Protein AF-A0A2J0M8I3-F1 (afdb_monomer_lite)

pLDDT: mean 88.32, std 8.93, range [49.03, 95.25]

Sequence (59 aa):
MKKLLRMEDIEEILGIPRRTYYRWEEAGKVPKAKRNPMSNQRYWTAEDIAKLKKLTGRG

Structure (mmCIF, N/CA/C/O backbone):
data_AF-A0A2J0M8I3-F1
#
_entry.id   AF-A0A2J0M8I3-F1
#
loop_
_atom_site.group_PDB
_atom_site.id
_atom_site.type_symbol
_atom_site.label_atom_id
_atom_site.label_alt_id
_atom_site.label_comp_id
_atom_site.label_asym_id
_atom_site.label_entity_id
_atom_site.label_seq_id
_atom_site.pdbx_PDB_ins_code
_atom_site.Cartn_x
_atom_site.Cartn_y
_atom_site.Cartn_z
_atom_site.occupancy
_atom_site.B_iso_or_equiv
_atom_site.auth_seq_id
_atom_site.auth_comp_id
_atom_site.auth_asym_id
_atom_site.auth_atom_id
_atom_site.pdbx_PDB_model_num
ATOM 1 N N . MET A 1 1 ? 5.874 10.247 -18.350 1.00 49.03 1 MET A N 1
ATOM 2 C CA . MET A 1 1 ? 6.654 9.262 -17.562 1.00 49.03 1 MET A CA 1
ATOM 3 C C . MET A 1 1 ? 5.757 8.678 -16.478 1.00 49.03 1 MET A C 1
ATOM 5 O O . MET A 1 1 ? 5.149 9.450 -15.749 1.00 49.03 1 MET A O 1
ATOM 9 N N . LYS A 1 2 ? 5.618 7.348 -16.375 1.00 62.28 2 LYS A N 1
ATOM 10 C CA . LYS A 1 2 ? 4.905 6.729 -15.243 1.00 62.28 2 LYS A CA 1
ATOM 11 C C . LYS A 1 2 ? 5.836 6.753 -14.030 1.00 62.28 2 LYS A C 1
ATOM 13 O O . LYS A 1 2 ? 6.834 6.040 -14.025 1.00 62.28 2 LYS A O 1
ATOM 18 N N . LYS A 1 3 ? 5.541 7.594 -13.033 1.00 80.38 3 LYS A N 1
ATOM 19 C CA . LYS A 1 3 ? 6.291 7.608 -11.771 1.00 80.38 3 LYS A CA 1
ATOM 20 C C . LYS A 1 3 ? 5.943 6.340 -10.993 1.00 80.38 3 LYS A C 1
ATOM 22 O O . LYS A 1 3 ? 4.778 6.123 -10.659 1.00 80.38 3 LYS A O 1
ATOM 27 N N . LEU A 1 4 ? 6.948 5.499 -10.768 1.00 88.62 4 LEU A N 1
ATOM 28 C CA . LEU A 1 4 ? 6.850 4.357 -9.871 1.00 88.62 4 LEU A CA 1
ATOM 29 C C . LEU A 1 4 ? 7.094 4.864 -8.455 1.00 88.62 4 LEU A C 1
ATOM 31 O O . LEU A 1 4 ? 8.132 5.460 -8.179 1.00 88.62 4 LEU A O 1
ATOM 35 N N . LEU A 1 5 ? 6.108 4.655 -7.599 1.00 90.81 5 LEU A N 1
ATOM 36 C CA . LEU A 1 5 ? 6.160 4.987 -6.187 1.00 90.81 5 LEU A CA 1
ATOM 37 C C . LEU A 1 5 ? 6.625 3.758 -5.412 1.00 90.81 5 LEU A C 1
ATOM 39 O O . LEU 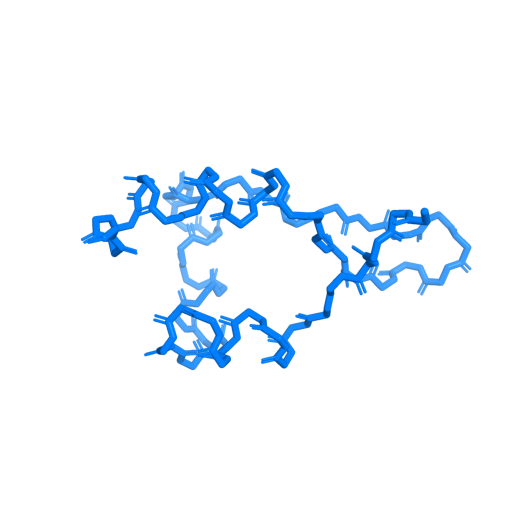A 1 5 ? 6.334 2.623 -5.807 1.00 90.81 5 LEU A O 1
ATOM 43 N N . ARG A 1 6 ? 7.347 3.992 -4.326 1.00 92.94 6 ARG A N 1
ATOM 44 C CA . ARG A 1 6 ? 7.869 2.982 -3.406 1.00 92.94 6 ARG A CA 1
ATOM 45 C C . ARG A 1 6 ? 7.112 3.040 -2.088 1.00 92.94 6 ARG A C 1
ATOM 47 O O . ARG A 1 6 ? 6.177 3.816 -1.922 1.00 92.94 6 ARG A O 1
ATOM 54 N N . MET A 1 7 ? 7.511 2.184 -1.153 1.00 92.50 7 MET A N 1
ATOM 55 C CA . MET A 1 7 ? 6.844 2.098 0.139 1.00 92.50 7 MET A CA 1
ATOM 56 C C . MET A 1 7 ? 6.941 3.418 0.908 1.00 92.50 7 MET A C 1
ATOM 58 O O . MET A 1 7 ? 5.956 3.804 1.526 1.00 92.50 7 MET A O 1
ATOM 62 N N . GLU A 1 8 ? 8.067 4.133 0.813 1.00 93.38 8 GLU A N 1
ATOM 63 C CA . GLU A 1 8 ? 8.221 5.425 1.490 1.00 93.38 8 GLU A CA 1
ATOM 64 C C . GLU A 1 8 ? 7.198 6.446 0.975 1.00 93.38 8 GLU A C 1
ATOM 66 O O . GLU A 1 8 ? 6.515 7.090 1.767 1.00 93.38 8 GLU A O 1
ATOM 71 N N . ASP A 1 9 ? 6.991 6.505 -0.347 1.00 93.12 9 ASP A N 1
ATOM 72 C CA . ASP A 1 9 ? 5.978 7.381 -0.942 1.00 93.12 9 ASP A CA 1
ATOM 73 C C . ASP A 1 9 ? 4.563 7.021 -0.445 1.00 93.12 9 ASP A C 1
ATOM 75 O O . ASP A 1 9 ? 3.723 7.896 -0.252 1.00 93.12 9 ASP A O 1
ATOM 79 N N . ILE A 1 10 ? 4.267 5.731 -0.234 1.00 92.31 10 ILE A N 1
ATOM 80 C CA . ILE A 1 10 ? 2.972 5.288 0.311 1.00 92.31 10 ILE A CA 1
ATOM 81 C C . ILE A 1 10 ? 2.785 5.794 1.738 1.00 92.31 10 ILE A C 1
ATOM 83 O O . ILE A 1 10 ? 1.687 6.239 2.083 1.00 92.31 10 ILE A O 1
ATOM 87 N N . GLU A 1 11 ? 3.833 5.710 2.557 1.00 93.56 11 GLU A N 1
ATOM 88 C CA . GLU A 1 11 ? 3.798 6.179 3.940 1.00 93.56 11 GLU A CA 1
ATOM 89 C C . GLU A 1 11 ? 3.530 7.685 3.998 1.00 93.56 11 GLU A C 1
ATOM 91 O O . GLU A 1 11 ? 2.637 8.114 4.733 1.00 93.56 11 GLU A O 1
ATOM 96 N N . GLU A 1 12 ? 4.219 8.465 3.162 1.00 93.44 12 GLU A N 1
ATOM 97 C CA . GLU A 1 12 ? 4.048 9.917 3.069 1.00 93.44 12 GLU A CA 1
ATOM 98 C C . GLU A 1 12 ? 2.671 10.310 2.514 1.00 93.44 12 GLU A C 1
ATOM 100 O O . GLU A 1 12 ? 1.982 11.152 3.087 1.00 93.44 12 GLU A O 1
ATOM 105 N N . ILE A 1 13 ? 2.225 9.682 1.421 1.00 91.62 13 ILE A N 1
ATOM 106 C CA . ILE A 1 13 ? 0.978 10.060 0.739 1.00 91.62 13 ILE A CA 1
ATOM 107 C C . ILE A 1 13 ? -0.264 9.671 1.546 1.00 91.62 13 ILE A C 1
ATOM 109 O O . ILE A 1 13 ? -1.268 10.387 1.515 1.00 91.62 13 ILE A O 1
ATOM 113 N N . LEU A 1 14 ? -0.247 8.509 2.204 1.00 89.75 14 LEU A N 1
ATOM 114 C CA . LEU A 1 14 ? -1.390 8.024 2.984 1.00 89.75 14 LEU A CA 1
ATOM 115 C C . LEU A 1 14 ? -1.308 8.417 4.464 1.00 89.75 14 LEU A C 1
ATOM 117 O O . LEU A 1 14 ? -2.294 8.226 5.182 1.00 89.75 14 LEU A O 1
ATOM 121 N N . GLY A 1 15 ? -0.164 8.930 4.927 1.00 92.12 15 GLY A N 1
ATOM 122 C CA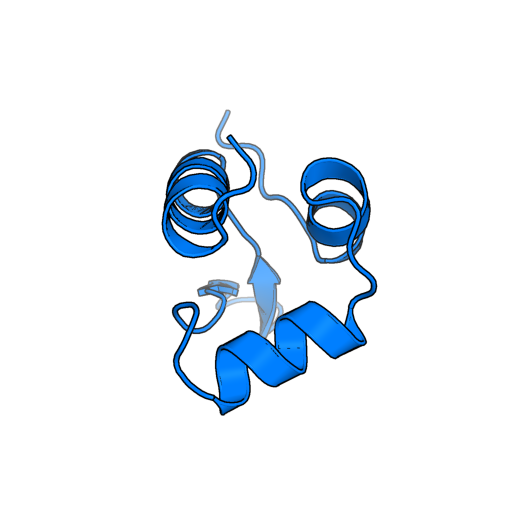 . GLY A 1 15 ? 0.065 9.269 6.331 1.00 92.12 15 GLY A CA 1
ATOM 123 C C . GLY A 1 15 ? -0.048 8.050 7.248 1.00 92.12 15 GLY A C 1
ATOM 124 O O . GLY A 1 15 ? -0.621 8.135 8.335 1.00 92.12 15 GLY A O 1
ATOM 125 N N . ILE A 1 16 ? 0.414 6.885 6.789 1.00 91.88 16 ILE A N 1
ATOM 126 C CA . ILE A 1 16 ? 0.367 5.635 7.558 1.00 91.88 16 ILE A CA 1
ATOM 127 C C . ILE A 1 16 ? 1.750 4.995 7.611 1.00 91.88 16 ILE A C 1
ATOM 129 O O . ILE A 1 16 ? 2.474 5.039 6.626 1.00 91.88 16 ILE A O 1
ATOM 133 N N . PRO A 1 17 ? 2.106 4.304 8.701 1.00 93.94 17 PRO A N 1
ATOM 134 C CA . PRO A 1 17 ? 3.333 3.525 8.727 1.00 93.94 17 PRO A CA 1
ATOM 135 C C . PRO A 1 17 ? 3.200 2.266 7.863 1.00 93.94 17 PRO A C 1
ATOM 137 O O . PRO A 1 17 ? 2.123 1.666 7.755 1.00 93.94 17 PRO A O 1
ATOM 140 N N . ARG A 1 18 ? 4.327 1.771 7.348 1.00 94.06 18 ARG A N 1
ATOM 141 C CA . ARG A 1 18 ? 4.415 0.574 6.496 1.00 94.06 18 ARG A CA 1
ATOM 142 C C . ARG A 1 18 ? 3.731 -0.659 7.074 1.00 94.06 18 ARG A C 1
ATOM 144 O O . ARG A 1 18 ? 3.120 -1.442 6.353 1.00 94.06 18 ARG A O 1
ATOM 151 N N . ARG A 1 19 ? 3.772 -0.809 8.402 1.00 95.25 19 ARG A N 1
ATOM 152 C CA . ARG A 1 19 ? 3.104 -1.902 9.121 1.00 95.25 19 ARG A CA 1
ATOM 153 C C . ARG A 1 19 ? 1.590 -1.883 8.906 1.00 95.25 19 ARG A C 1
ATOM 155 O O . ARG A 1 19 ? 0.990 -2.944 8.769 1.00 95.25 19 ARG A O 1
ATOM 162 N N . THR A 1 20 ? 0.976 -0.702 8.876 1.00 93.94 20 THR A N 1
ATOM 163 C CA . THR A 1 20 ? -0.463 -0.554 8.625 1.00 93.94 20 THR A CA 1
ATOM 164 C C . THR A 1 20 ? -0.804 -0.980 7.207 1.00 93.94 20 THR A C 1
ATOM 166 O O . THR A 1 20 ? -1.758 -1.730 7.021 1.00 93.94 20 THR A O 1
ATOM 169 N N . TYR A 1 21 ? 0.010 -0.584 6.226 1.00 93.44 21 TYR A N 1
ATOM 170 C CA . TYR A 1 21 ? -0.167 -1.033 4.848 1.00 93.44 21 TYR A CA 1
ATOM 171 C C . TYR A 1 21 ? -0.088 -2.564 4.730 1.00 93.44 21 TYR A C 1
ATOM 173 O O . TYR A 1 21 ? -0.984 -3.176 4.154 1.00 93.44 21 TYR A O 1
ATOM 181 N N . TYR A 1 22 ? 0.921 -3.201 5.336 1.00 92.69 22 TYR A N 1
ATOM 182 C CA . TYR A 1 22 ? 1.042 -4.664 5.302 1.00 92.69 22 TYR A CA 1
ATOM 183 C C . TYR A 1 22 ? -0.132 -5.373 5.973 1.00 92.69 22 TYR A C 1
ATOM 185 O O . TYR A 1 22 ? -0.633 -6.351 5.431 1.00 92.69 22 TYR A O 1
ATOM 193 N N . ARG A 1 23 ? -0.631 -4.849 7.097 1.00 94.06 23 ARG A N 1
ATOM 194 C CA . ARG A 1 23 ? -1.843 -5.376 7.740 1.00 94.06 23 ARG A CA 1
ATOM 195 C C . ARG A 1 23 ? -3.071 -5.258 6.846 1.00 94.06 23 ARG A C 1
ATOM 197 O O . ARG A 1 23 ? -3.903 -6.152 6.844 1.00 94.06 23 ARG A O 1
ATOM 204 N N . TRP A 1 24 ? -3.207 -4.165 6.099 1.00 92.88 24 TRP A N 1
ATOM 205 C CA . TRP A 1 24 ? -4.310 -4.018 5.150 1.00 92.88 24 TRP A CA 1
ATOM 206 C C . TRP A 1 24 ? -4.188 -4.972 3.967 1.00 92.88 24 TRP A C 1
ATOM 208 O O . TRP A 1 24 ? -5.209 -5.471 3.505 1.00 92.88 24 TRP A O 1
ATOM 218 N N . GLU A 1 25 ? -2.971 -5.221 3.483 1.00 93.38 25 GLU A N 1
ATOM 219 C CA . GLU A 1 25 ? -2.716 -6.203 2.425 1.00 93.38 25 GLU A CA 1
ATOM 220 C C . GLU A 1 25 ? -3.031 -7.627 2.910 1.00 93.38 25 GLU A C 1
ATOM 222 O O . GLU A 1 25 ? -3.708 -8.375 2.209 1.00 93.38 25 GLU A O 1
ATOM 227 N N . GLU A 1 26 ? -2.595 -7.986 4.121 1.00 93.75 26 GLU A N 1
ATOM 228 C CA . GLU A 1 26 ? -2.857 -9.290 4.747 1.00 93.75 26 GLU A CA 1
ATOM 229 C C . GLU A 1 26 ? -4.349 -9.501 5.033 1.00 93.75 26 GLU A C 1
ATOM 231 O O . GLU A 1 26 ? -4.895 -10.559 4.733 1.00 93.75 26 GLU A O 1
ATOM 236 N N . ALA A 1 27 ? -5.032 -8.466 5.527 1.00 92.19 27 ALA A N 1
ATOM 237 C CA . ALA A 1 27 ? -6.473 -8.484 5.770 1.00 92.19 27 ALA A CA 1
ATOM 238 C C . ALA A 1 27 ? -7.320 -8.382 4.486 1.00 92.19 27 ALA A C 1
ATOM 240 O O . ALA A 1 27 ? -8.546 -8.361 4.568 1.00 92.19 27 ALA A O 1
ATOM 241 N N . GLY A 1 28 ? -6.702 -8.243 3.306 1.00 91.94 28 GLY A N 1
ATOM 242 C CA . GLY A 1 28 ? -7.405 -8.097 2.027 1.00 91.94 28 GLY A CA 1
ATOM 243 C C . GLY A 1 28 ? -8.149 -6.766 1.845 1.00 91.94 28 GLY A C 1
ATOM 244 O O . GLY A 1 28 ? -8.911 -6.616 0.892 1.00 91.94 28 GLY A O 1
ATOM 245 N N . LYS A 1 29 ? -7.925 -5.779 2.723 1.00 89.88 29 LYS A N 1
ATOM 246 C CA . LYS A 1 29 ? -8.523 -4.435 2.632 1.00 89.88 29 LYS A CA 1
ATOM 247 C C . LYS A 1 29 ? -7.978 -3.640 1.446 1.00 89.88 29 LYS A C 1
ATOM 249 O O . LYS A 1 29 ? -8.679 -2.801 0.883 1.00 89.88 29 LYS A O 1
ATOM 254 N N . VAL A 1 30 ? -6.720 -3.878 1.082 1.00 90.50 30 VAL A N 1
ATOM 255 C CA . VAL A 1 30 ? -6.095 -3.306 -0.115 1.00 90.50 30 VAL A CA 1
ATOM 256 C C . VAL A 1 30 ? -5.539 -4.423 -0.996 1.00 90.50 30 VAL A C 1
ATOM 258 O O . VAL A 1 30 ? -5.118 -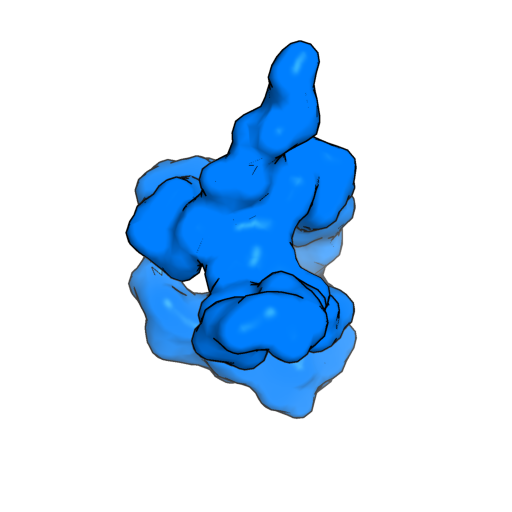5.457 -0.474 1.00 90.50 30 VAL A O 1
ATOM 261 N N . PRO A 1 31 ? -5.517 -4.243 -2.328 1.00 89.94 31 PRO A N 1
ATOM 262 C CA . PRO A 1 31 ? -4.919 -5.225 -3.220 1.00 89.94 31 PRO A CA 1
ATOM 263 C C . PRO A 1 31 ? -3.411 -5.352 -2.970 1.00 89.94 31 PRO A C 1
ATOM 265 O O . PRO A 1 31 ? -2.752 -4.385 -2.575 1.00 89.94 31 PRO A O 1
ATOM 268 N N . LYS A 1 32 ? -2.862 -6.539 -3.258 1.00 89.00 32 LYS A N 1
ATOM 269 C CA . LYS A 1 32 ? -1.420 -6.801 -3.163 1.00 89.00 32 LYS A CA 1
ATOM 270 C C . LYS A 1 32 ? -0.627 -5.831 -4.036 1.00 89.00 32 LYS A C 1
ATOM 272 O O . LYS A 1 32 ? -0.979 -5.606 -5.197 1.00 89.00 32 LYS A O 1
ATOM 277 N N . ALA A 1 33 ? 0.464 -5.298 -3.488 1.00 89.50 33 ALA A N 1
ATOM 278 C CA . ALA A 1 33 ? 1.356 -4.423 -4.240 1.00 89.50 33 ALA A CA 1
ATOM 279 C C . ALA A 1 33 ? 1.924 -5.136 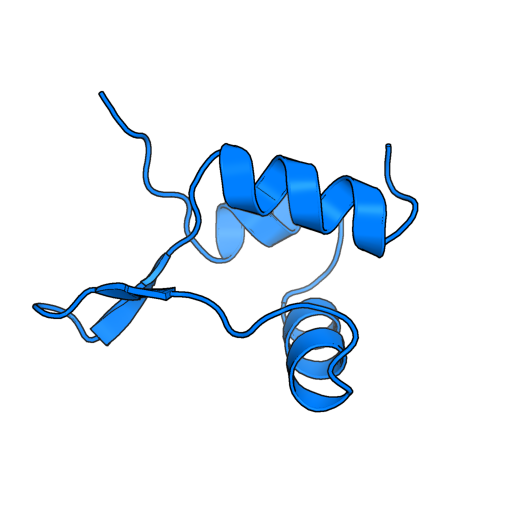-5.476 1.00 89.50 33 ALA A C 1
ATOM 281 O O . ALA A 1 33 ? 2.314 -6.309 -5.415 1.00 89.50 33 ALA A O 1
ATOM 282 N N . LYS A 1 34 ? 2.029 -4.404 -6.589 1.00 90.62 34 LYS A N 1
ATOM 283 C CA . LYS A 1 34 ? 2.689 -4.906 -7.797 1.00 90.62 34 LYS A CA 1
ATOM 284 C C . LYS A 1 34 ? 4.179 -5.060 -7.522 1.00 90.62 34 LYS A C 1
ATOM 286 O O . LYS A 1 34 ? 4.753 -4.300 -6.745 1.00 90.62 34 LYS A O 1
ATOM 291 N N . ARG A 1 35 ? 4.808 -6.047 -8.158 1.00 91.44 35 ARG A N 1
ATOM 292 C CA . ARG A 1 35 ? 6.246 -6.300 -8.030 1.00 91.44 35 ARG A CA 1
ATOM 293 C C . ARG A 1 35 ? 6.928 -6.151 -9.371 1.00 91.44 35 ARG A C 1
ATOM 295 O O . ARG A 1 35 ? 6.387 -6.574 -10.393 1.00 91.44 35 ARG A O 1
ATOM 302 N N . ASN A 1 36 ? 8.087 -5.505 -9.374 1.00 86.25 36 ASN A N 1
ATOM 303 C CA . ASN A 1 36 ? 8.877 -5.347 -10.584 1.00 86.25 36 ASN A CA 1
ATOM 304 C C . ASN A 1 36 ? 9.450 -6.721 -10.975 1.00 86.25 36 ASN A C 1
ATOM 306 O O . ASN A 1 36 ? 10.092 -7.340 -10.129 1.00 86.25 36 ASN A O 1
ATOM 310 N N . PRO A 1 37 ? 9.255 -7.208 -12.212 1.00 85.25 37 PRO A N 1
ATOM 311 C CA . PRO A 1 37 ? 9.769 -8.514 -12.625 1.00 85.25 37 PRO A CA 1
ATOM 312 C C . PRO A 1 37 ? 11.301 -8.609 -12.575 1.00 85.25 37 PRO A C 1
ATOM 314 O O . PRO A 1 37 ? 11.826 -9.698 -12.382 1.00 85.25 37 PRO A O 1
ATOM 317 N N . MET A 1 38 ? 12.019 -7.489 -12.710 1.00 85.25 38 MET A N 1
ATOM 318 C CA . MET A 1 38 ? 13.487 -7.477 -12.728 1.00 85.25 38 MET A CA 1
ATOM 319 C C . MET A 1 38 ? 14.112 -7.414 -11.330 1.00 85.25 38 MET A C 1
ATOM 321 O O . MET A 1 38 ? 15.164 -7.999 -11.104 1.00 85.25 38 MET A O 1
ATOM 325 N N . SER A 1 39 ? 13.488 -6.707 -10.384 1.00 86.38 39 SER A N 1
ATOM 326 C CA . SER A 1 39 ? 14.059 -6.478 -9.043 1.00 86.38 39 SER A CA 1
ATOM 327 C C . SER A 1 39 ? 13.238 -7.073 -7.900 1.00 86.38 39 SER A C 1
ATOM 329 O O . SER A 1 39 ? 13.640 -6.980 -6.743 1.00 86.38 39 SER A O 1
ATOM 331 N N . ASN A 1 40 ? 12.063 -7.635 -8.197 1.00 85.94 40 ASN A N 1
ATOM 332 C CA . ASN A 1 40 ? 11.065 -8.119 -7.239 1.00 85.94 40 ASN A CA 1
ATOM 333 C C . ASN A 1 40 ? 10.617 -7.067 -6.198 1.00 85.94 40 ASN A C 1
ATOM 335 O O . ASN A 1 40 ? 9.936 -7.390 -5.223 1.00 85.94 40 ASN A O 1
ATOM 339 N N . GLN A 1 41 ? 10.972 -5.794 -6.403 1.00 88.44 41 GLN A N 1
ATOM 340 C CA . GLN A 1 41 ? 10.608 -4.699 -5.509 1.00 88.44 41 GLN A CA 1
ATOM 341 C C . GLN A 1 41 ? 9.141 -4.320 -5.694 1.00 88.44 41 GLN A C 1
ATOM 343 O O . GLN A 1 41 ? 8.621 -4.314 -6.815 1.00 88.44 41 GLN A O 1
ATOM 348 N N . ARG A 1 42 ? 8.483 -3.980 -4.583 1.00 91.00 42 ARG A N 1
ATOM 349 C CA . ARG A 1 42 ? 7.106 -3.484 -4.589 1.00 91.00 42 ARG A CA 1
ATOM 350 C C . ARG A 1 42 ? 7.071 -2.082 -5.184 1.00 91.00 42 ARG A C 1
ATOM 352 O O . ARG A 1 42 ? 7.879 -1.237 -4.807 1.00 91.00 42 ARG A O 1
ATOM 359 N N . TYR A 1 43 ? 6.129 -1.849 -6.085 1.00 92.38 43 TYR A N 1
ATOM 360 C CA . TYR A 1 43 ? 5.896 -0.536 -6.661 1.00 92.38 43 TYR A CA 1
ATOM 361 C C . TYR A 1 43 ? 4.405 -0.240 -6.766 1.00 92.38 43 TYR A C 1
ATOM 363 O O . TYR A 1 43 ? 3.568 -1.137 -6.907 1.00 92.38 43 TYR A O 1
ATOM 371 N N . TRP A 1 44 ? 4.093 1.049 -6.756 1.00 91.81 44 TRP A N 1
ATOM 372 C CA . TRP A 1 44 ? 2.750 1.568 -6.950 1.00 91.81 44 TRP A CA 1
ATOM 373 C C . TRP A 1 44 ? 2.751 2.603 -8.062 1.00 91.81 44 TRP A C 1
ATOM 375 O O . TRP A 1 44 ? 3.740 3.288 -8.317 1.00 91.81 44 TRP A O 1
ATOM 385 N N . THR A 1 45 ? 1.623 2.709 -8.746 1.00 92.75 45 THR A N 1
ATOM 386 C CA . THR A 1 45 ? 1.371 3.780 -9.711 1.00 92.75 45 THR A CA 1
ATOM 387 C C . THR A 1 45 ? 0.449 4.826 -9.097 1.00 92.75 45 THR A C 1
ATOM 389 O O . THR A 1 45 ? -0.249 4.548 -8.122 1.00 92.75 45 THR A O 1
ATOM 392 N N . ALA A 1 46 ? 0.384 6.017 -9.691 1.00 90.12 46 ALA A N 1
ATOM 393 C CA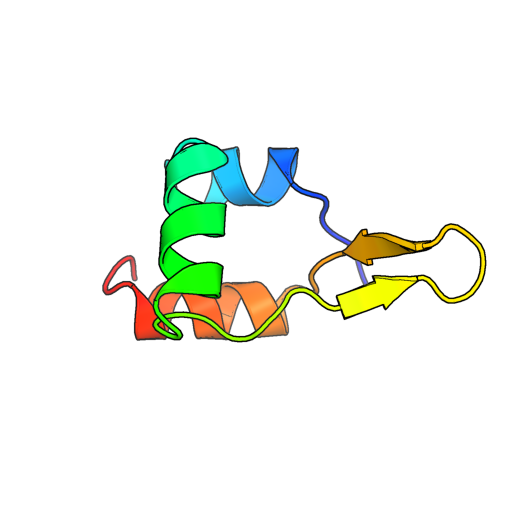 . ALA A 1 46 ? -0.565 7.051 -9.269 1.00 90.12 46 ALA A CA 1
ATOM 394 C C . ALA A 1 46 ? -2.028 6.550 -9.256 1.00 90.12 46 ALA A C 1
ATOM 396 O O . ALA A 1 46 ? -2.808 6.922 -8.382 1.00 90.12 46 ALA A O 1
ATOM 397 N N . GLU A 1 47 ? -2.387 5.650 -10.175 1.00 90.31 47 GLU A N 1
ATOM 398 C CA . GLU A 1 47 ? -3.708 5.015 -10.213 1.00 90.31 47 GLU A CA 1
ATOM 399 C C . GLU A 1 47 ? -3.939 4.091 -9.010 1.00 90.31 47 GLU A C 1
ATOM 401 O O . GLU A 1 47 ? -5.034 4.060 -8.446 1.00 90.31 47 GLU A O 1
ATOM 406 N N . ASP A 1 48 ? -2.906 3.357 -8.586 1.00 90.50 48 ASP A N 1
ATOM 407 C CA . ASP A 1 48 ? -2.979 2.504 -7.398 1.00 90.50 48 ASP A CA 1
ATOM 408 C C . ASP A 1 48 ? -3.159 3.361 -6.137 1.00 90.50 48 ASP A C 1
ATOM 410 O O . ASP A 1 48 ? -3.991 3.029 -5.297 1.00 90.50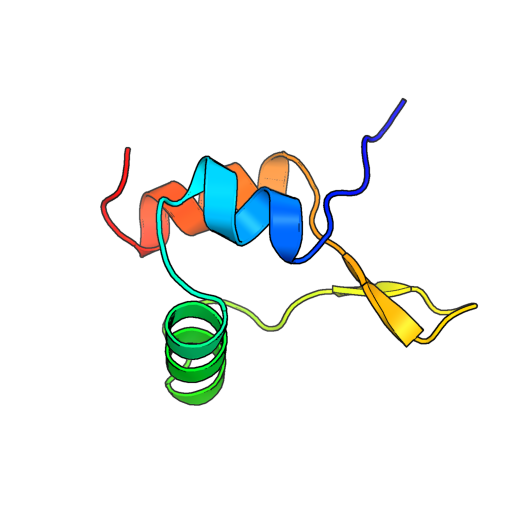 48 ASP A O 1
ATOM 414 N N . ILE A 1 49 ? -2.480 4.511 -6.038 1.00 90.25 49 ILE A N 1
ATOM 415 C CA . ILE A 1 49 ? -2.692 5.477 -4.946 1.00 90.25 49 ILE A CA 1
ATOM 416 C C . ILE A 1 49 ? -4.132 5.978 -4.917 1.00 90.25 49 ILE A C 1
ATOM 418 O O . ILE A 1 49 ? -4.755 5.995 -3.857 1.00 90.25 49 ILE A O 1
ATOM 422 N N . ALA A 1 50 ? -4.680 6.374 -6.067 1.00 90.00 50 ALA A N 1
ATOM 423 C CA . ALA A 1 50 ? -6.053 6.859 -6.146 1.00 90.00 50 ALA A CA 1
ATOM 424 C C . ALA A 1 50 ? -7.054 5.793 -5.663 1.00 90.00 50 ALA A C 1
ATOM 426 O O . ALA A 1 50 ? -8.011 6.110 -4.953 1.00 90.00 50 ALA A O 1
ATOM 427 N N . LYS A 1 51 ? -6.809 4.516 -5.985 1.00 90.75 51 LYS A N 1
ATOM 428 C CA . LYS A 1 51 ? -7.596 3.387 -5.466 1.00 90.75 51 LYS A CA 1
ATOM 429 C C . LYS A 1 51 ? -7.403 3.199 -3.962 1.00 90.75 51 LYS A C 1
ATOM 431 O O . LYS A 1 51 ? -8.390 3.048 -3.248 1.00 90.75 51 LYS A O 1
ATOM 436 N N . LEU A 1 52 ? -6.165 3.250 -3.469 1.00 90.44 52 LEU A N 1
ATOM 437 C CA . LEU A 1 52 ? -5.858 3.128 -2.041 1.00 90.44 52 LEU A CA 1
ATOM 438 C C . LEU A 1 52 ? -6.548 4.224 -1.222 1.00 90.44 52 LEU A C 1
ATOM 440 O O . LEU A 1 52 ? -7.161 3.914 -0.203 1.00 90.44 52 LEU A O 1
ATOM 444 N N . LYS A 1 53 ? -6.534 5.481 -1.679 1.00 89.69 53 LYS A N 1
ATOM 445 C CA . LYS A 1 53 ? -7.239 6.588 -1.009 1.00 89.69 53 LYS A CA 1
ATOM 446 C C . LYS A 1 53 ? -8.739 6.320 -0.882 1.00 89.69 53 LYS A C 1
ATOM 448 O O . LYS A 1 53 ? -9.289 6.451 0.210 1.00 89.69 53 LYS A O 1
ATOM 453 N N . LYS A 1 54 ? -9.372 5.840 -1.960 1.00 90.06 54 LYS A N 1
ATOM 454 C CA . LYS A 1 54 ? -10.794 5.454 -1.968 1.00 90.06 54 LYS A CA 1
ATOM 455 C C . LYS A 1 54 ? -11.097 4.292 -1.015 1.00 90.06 54 LYS A C 1
ATOM 457 O O . LYS A 1 54 ? -12.026 4.387 -0.225 1.00 90.06 54 LYS A O 1
ATOM 462 N N . LEU A 1 55 ? -10.297 3.224 -1.044 1.00 87.69 55 LEU A N 1
ATOM 463 C CA . LEU A 1 55 ? -10.488 2.035 -0.195 1.00 87.69 55 LEU A CA 1
ATOM 464 C C . LEU A 1 55 ? -10.271 2.318 1.298 1.00 87.69 55 LEU A C 1
ATOM 466 O O . LEU A 1 55 ? -10.819 1.639 2.165 1.00 87.69 55 LEU A O 1
ATOM 470 N N . THR A 1 56 ? -9.426 3.296 1.609 1.00 84.44 56 THR A N 1
ATOM 471 C CA . THR A 1 56 ? -8.980 3.569 2.980 1.00 84.44 56 THR A CA 1
ATOM 472 C C . THR A 1 56 ? -9.691 4.758 3.616 1.00 84.44 56 THR A C 1
ATOM 474 O O . THR A 1 56 ? -9.426 5.042 4.787 1.00 84.44 56 THR A O 1
ATOM 477 N N . GLY A 1 57 ? -10.596 5.414 2.876 1.00 80.19 57 GLY A N 1
ATOM 478 C CA . GLY A 1 57 ? -11.364 6.577 3.329 1.00 80.19 57 GLY A CA 1
ATOM 479 C C . GLY A 1 57 ? -10.510 7.828 3.555 1.00 80.19 57 GLY A C 1
ATOM 480 O O . GLY A 1 57 ? -10.863 8.655 4.384 1.00 80.19 57 GLY A O 1
ATOM 481 N N . ARG A 1 58 ? -9.359 7.934 2.881 1.00 67.50 58 ARG A N 1
ATOM 482 C CA . ARG A 1 58 ? -8.369 9.018 3.039 1.00 67.50 58 ARG A CA 1
ATOM 483 C C . ARG A 1 58 ? -8.303 9.873 1.769 1.00 67.50 58 ARG A C 1
ATOM 485 O O . ARG A 1 58 ? -7.258 9.950 1.118 1.00 67.50 58 ARG A O 1
ATOM 492 N N . GLY A 1 59 ? -9.464 10.397 1.378 1.00 53.34 59 GLY A N 1
ATOM 493 C CA . GLY A 1 59 ? -9.666 11.278 0.225 1.00 53.34 59 GLY A CA 1
ATOM 494 C C . GLY A 1 59 ? -9.806 12.724 0.652 1.00 53.34 59 GLY A C 1
ATOM 495 O O . GLY A 1 59 ? -10.469 12.940 1.687 1.00 53.34 59 GLY A O 1
#

Foldseek 3Di:
DFDWDALVNVCVLQVHDSVVVVVCCVVVLAPDFDADPVPRGGTDTPVSSVVVCVSVVND

Radius of gyration: 10.99 Å; chains: 1; bounding box: 25×21×27 Å

Secondary structure (DSSP, 8-state):
--PPB-HHHHHHHHT--HHHHHHHHHTTSSPPPEE-TTT--EEB-HHHHHHHHHHHT--